Protein AF-A0A9D6BPD6-F1 (afdb_monomer_lite)

Structure (mmCIF, N/CA/C/O backbone):
data_AF-A0A9D6BPD6-F1
#
_entry.id   AF-A0A9D6BPD6-F1
#
loop_
_atom_site.group_PDB
_atom_site.id
_atom_site.type_symbol
_atom_site.label_atom_id
_atom_site.label_alt_id
_atom_site.label_comp_id
_atom_site.label_asym_id
_atom_site.label_entity_id
_atom_site.label_seq_id
_atom_site.pdbx_PDB_ins_code
_atom_site.Cartn_x
_atom_site.Cartn_y
_atom_site.Cartn_z
_atom_site.occupancy
_atom_site.B_iso_or_equiv
_atom_site.auth_seq_id
_atom_site.auth_comp_id
_atom_site.auth_asym_id
_atom_site.auth_atom_id
_atom_site.pdbx_PDB_model_num
ATOM 1 N N . MET A 1 1 ? -12.104 -2.735 9.242 1.00 93.00 1 MET A N 1
ATOM 2 C CA . MET A 1 1 ? -11.491 -2.501 7.920 1.00 93.00 1 MET A CA 1
ATOM 3 C C . MET A 1 1 ? -9.987 -2.687 8.015 1.00 93.00 1 MET A C 1
ATOM 5 O O . MET A 1 1 ? -9.451 -3.487 7.261 1.00 93.00 1 MET A O 1
ATOM 9 N N . THR A 1 2 ? -9.337 -2.048 8.989 1.00 95.31 2 THR A N 1
ATOM 10 C CA . THR A 1 2 ? -7.898 -2.153 9.276 1.00 95.31 2 THR A CA 1
ATOM 11 C C . THR A 1 2 ? -7.405 -3.600 9.330 1.00 95.31 2 THR A C 1
ATOM 13 O O . THR A 1 2 ? -6.454 -3.949 8.641 1.00 95.31 2 THR A O 1
ATOM 16 N N . ASN A 1 3 ? -8.109 -4.479 10.052 1.00 96.00 3 ASN A N 1
ATOM 17 C CA . ASN A 1 3 ? -7.752 -5.904 10.115 1.00 96.00 3 ASN A CA 1
ATOM 18 C C . ASN A 1 3 ? -7.800 -6.601 8.743 1.00 96.00 3 ASN A C 1
ATOM 20 O O . ASN A 1 3 ? -7.027 -7.518 8.503 1.00 96.00 3 ASN A O 1
ATOM 24 N N . GLY A 1 4 ? -8.706 -6.180 7.855 1.00 96.62 4 GLY A N 1
ATOM 25 C CA . GLY A 1 4 ? -8.816 -6.729 6.503 1.00 96.62 4 GLY A CA 1
ATOM 26 C C . GLY A 1 4 ? -7.637 -6.314 5.629 1.00 96.62 4 GLY A C 1
ATOM 27 O O . GLY A 1 4 ? -7.048 -7.164 4.973 1.00 96.62 4 GLY A O 1
ATOM 28 N N . ILE A 1 5 ? -7.241 -5.038 5.690 1.00 96.12 5 ILE A N 1
ATOM 29 C CA . ILE A 1 5 ? -6.043 -4.536 5.002 1.00 96.12 5 ILE A CA 1
ATOM 30 C C . ILE A 1 5 ? -4.803 -5.279 5.512 1.00 96.12 5 ILE A C 1
ATOM 32 O O . ILE A 1 5 ? -4.036 -5.807 4.715 1.00 96.12 5 ILE A O 1
ATOM 36 N N . ALA A 1 6 ? -4.657 -5.410 6.833 1.00 97.50 6 ALA A N 1
ATOM 37 C CA . ALA A 1 6 ? -3.546 -6.145 7.429 1.00 97.50 6 ALA A CA 1
ATOM 38 C C . ALA A 1 6 ? -3.509 -7.616 6.976 1.00 97.50 6 ALA A C 1
ATOM 40 O O . ALA A 1 6 ? -2.457 -8.119 6.591 1.00 97.50 6 ALA A O 1
ATOM 41 N N . ALA A 1 7 ? -4.659 -8.300 6.964 1.00 97.81 7 ALA A N 1
ATOM 42 C CA . ALA A 1 7 ? -4.748 -9.681 6.499 1.00 97.81 7 ALA A CA 1
ATOM 43 C C . ALA A 1 7 ? -4.354 -9.818 5.019 1.00 97.81 7 ALA A C 1
ATOM 45 O O . ALA A 1 7 ? -3.593 -10.720 4.680 1.00 97.81 7 ALA A O 1
ATOM 46 N N . ILE A 1 8 ? -4.817 -8.909 4.154 1.00 97.56 8 ILE A N 1
ATOM 47 C CA . ILE A 1 8 ? -4.456 -8.894 2.729 1.00 97.56 8 ILE A CA 1
ATOM 48 C C . ILE A 1 8 ? -2.946 -8.695 2.560 1.00 97.56 8 ILE A C 1
ATOM 50 O O . ILE A 1 8 ? -2.324 -9.451 1.817 1.00 97.56 8 ILE A O 1
ATOM 54 N N . SER A 1 9 ? -2.339 -7.750 3.282 1.00 97.19 9 SER A N 1
ATOM 55 C CA . SER A 1 9 ? -0.892 -7.510 3.2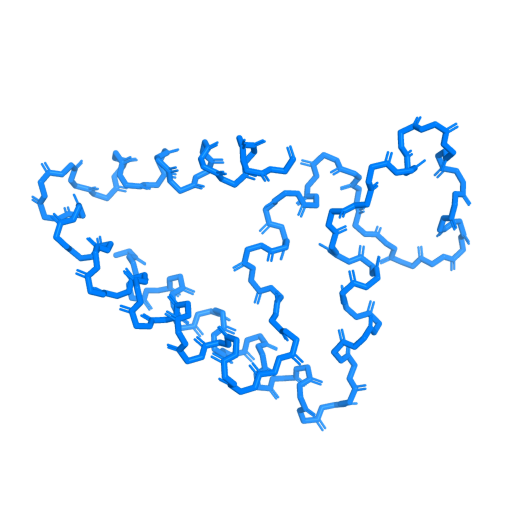28 1.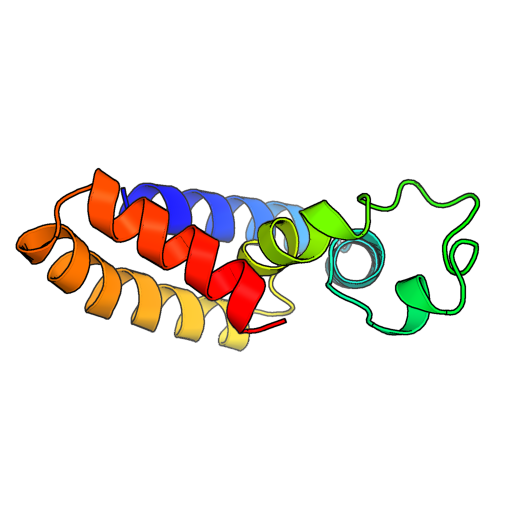00 97.19 9 SER A CA 1
ATOM 56 C C . SER A 1 9 ? -0.076 -8.712 3.702 1.00 97.19 9 SER A C 1
ATOM 58 O O . SER A 1 9 ? 0.921 -9.062 3.073 1.00 97.19 9 SER A O 1
ATOM 60 N N . VAL A 1 10 ? -0.515 -9.394 4.763 1.00 98.06 10 VAL A N 1
ATOM 61 C CA . VAL A 1 10 ? 0.133 -10.627 5.240 1.00 98.06 10 VAL A CA 1
ATOM 62 C C . VAL A 1 10 ? 0.002 -11.750 4.220 1.00 98.06 10 VAL A C 1
ATOM 64 O O . VAL A 1 10 ? 0.998 -12.391 3.903 1.00 98.06 10 VAL A O 1
ATOM 67 N N . VAL A 1 11 ? -1.189 -11.976 3.664 1.00 98.25 11 VAL A N 1
ATOM 68 C CA . VAL A 1 11 ? -1.401 -13.012 2.643 1.00 98.25 11 VAL A CA 1
ATOM 69 C C . VAL A 1 11 ? -0.557 -12.732 1.399 1.00 98.25 11 VAL A C 1
ATOM 71 O O . VAL A 1 11 ? 0.127 -13.634 0.921 1.00 98.25 11 VAL A O 1
ATOM 74 N N . ALA A 1 12 ? -0.541 -11.490 0.910 1.00 97.38 12 ALA A N 1
ATOM 75 C CA . ALA A 1 12 ? 0.280 -11.093 -0.229 1.00 97.38 12 ALA A CA 1
ATOM 76 C C . ALA A 1 12 ? 1.772 -11.334 0.040 1.00 97.38 12 ALA A C 1
ATOM 78 O O . ALA A 1 12 ? 2.455 -11.937 -0.786 1.00 97.38 12 ALA A O 1
ATOM 79 N N . PHE A 1 13 ? 2.269 -10.941 1.217 1.00 97.75 13 PHE A N 1
ATOM 80 C CA . PHE A 1 13 ? 3.651 -11.203 1.610 1.00 97.75 13 PHE A CA 1
ATOM 81 C C . PHE A 1 13 ? 3.965 -12.697 1.682 1.00 97.75 13 PHE A C 1
ATOM 83 O O . PHE A 1 13 ? 4.984 -13.115 1.146 1.00 97.75 13 PHE A O 1
ATOM 90 N N . LEU A 1 14 ? 3.100 -13.514 2.288 1.00 97.94 14 LEU A N 1
ATOM 91 C CA . LEU A 1 14 ? 3.321 -14.958 2.385 1.00 97.94 14 LEU A CA 1
ATOM 92 C C . LEU A 1 14 ? 3.364 -15.621 1.005 1.00 97.94 14 LEU A C 1
ATOM 94 O O . LEU A 1 14 ? 4.223 -16.469 0.773 1.00 97.94 14 LEU A O 1
ATOM 98 N N . ILE A 1 15 ? 2.490 -15.213 0.081 1.00 98.00 15 ILE A N 1
ATOM 99 C CA . ILE A 1 15 ? 2.494 -15.707 -1.302 1.00 98.00 15 ILE A CA 1
ATOM 100 C C . ILE A 1 15 ? 3.801 -15.316 -2.002 1.00 98.00 15 ILE A C 1
ATOM 102 O O . ILE A 1 15 ? 4.463 -16.171 -2.589 1.00 98.00 15 ILE A O 1
ATOM 106 N N . LEU A 1 16 ? 4.207 -14.047 -1.923 1.00 97.31 16 LEU A N 1
ATOM 107 C CA . LEU A 1 16 ? 5.434 -13.563 -2.563 1.00 97.31 16 LEU A CA 1
ATOM 108 C C . LEU A 1 16 ? 6.692 -14.187 -1.952 1.00 97.31 16 LEU A C 1
ATOM 110 O O . LEU A 1 16 ? 7.617 -14.539 -2.680 1.00 97.31 16 LEU A O 1
ATOM 114 N N . TYR A 1 17 ? 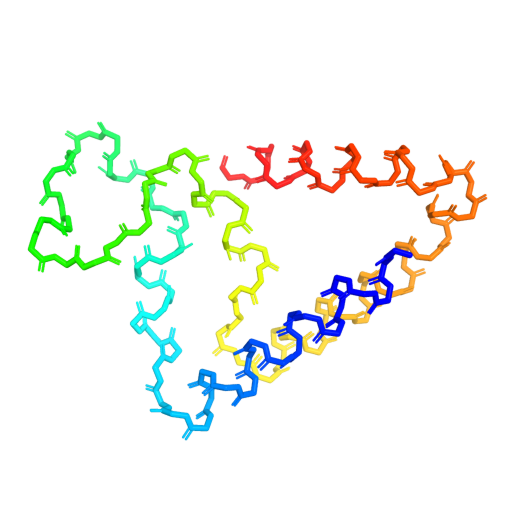6.711 -14.371 -0.633 1.00 97.19 17 TYR A N 1
ATOM 115 C CA . TYR A 1 17 ? 7.803 -15.014 0.088 1.00 97.19 17 TYR A CA 1
ATOM 116 C C . TYR A 1 17 ? 7.922 -16.493 -0.289 1.00 97.19 17 TYR A C 1
ATOM 118 O O . TYR A 1 17 ? 9.003 -16.945 -0.652 1.00 97.19 17 TYR A O 1
ATOM 126 N N . ALA A 1 18 ? 6.810 -17.237 -0.274 1.00 97.44 18 ALA A N 1
ATOM 127 C CA . ALA A 1 18 ? 6.797 -18.661 -0.610 1.00 97.44 18 ALA A CA 1
ATOM 128 C C . ALA A 1 18 ? 7.155 -18.930 -2.079 1.00 97.44 18 ALA A C 1
ATOM 130 O O . ALA A 1 18 ? 7.744 -19.961 -2.391 1.00 97.44 18 ALA A O 1
ATOM 131 N N . THR A 1 19 ? 6.809 -18.008 -2.979 1.00 97.31 19 THR A N 1
ATOM 132 C CA . THR A 1 19 ? 7.137 -18.115 -4.406 1.00 97.31 19 THR A CA 1
ATOM 133 C C . THR A 1 19 ? 8.503 -17.522 -4.756 1.00 97.31 19 THR A C 1
ATOM 135 O O . THR A 1 19 ? 8.949 -17.706 -5.883 1.00 97.31 19 THR A O 1
ATOM 138 N N . GLY A 1 20 ? 9.171 -16.805 -3.846 1.00 96.12 20 GLY A N 1
ATOM 139 C CA . GLY A 1 20 ? 10.449 -16.134 -4.113 1.00 96.12 20 GLY A CA 1
ATOM 140 C C . GLY A 1 20 ? 10.354 -14.907 -5.032 1.00 96.12 20 GLY A C 1
ATOM 141 O O . GLY A 1 20 ? 11.359 -14.499 -5.600 1.00 96.12 20 GLY A O 1
ATOM 142 N N . HIS A 1 21 ? 9.168 -14.310 -5.190 1.00 96.19 21 HIS A N 1
ATOM 143 C CA . HIS A 1 21 ? 8.913 -13.197 -6.119 1.00 96.19 21 HIS A CA 1
ATOM 144 C C . HIS A 1 21 ? 8.854 -11.820 -5.432 1.00 96.19 21 HIS A C 1
ATOM 146 O O . HIS A 1 21 ? 8.297 -10.877 -5.993 1.00 96.19 21 HIS A O 1
ATOM 152 N N . ILE A 1 22 ? 9.401 -11.680 -4.218 1.00 95.62 22 ILE A N 1
ATOM 153 C CA . ILE A 1 22 ? 9.380 -10.410 -3.468 1.00 95.62 22 ILE A CA 1
ATOM 154 C C . ILE A 1 22 ? 10.035 -9.282 -4.269 1.00 95.62 22 ILE A C 1
ATOM 156 O O . ILE A 1 22 ? 9.414 -8.237 -4.461 1.00 95.62 22 ILE A O 1
ATOM 160 N N . ASP A 1 23 ? 11.251 -9.504 -4.772 1.00 94.38 23 ASP A N 1
ATOM 161 C CA . ASP A 1 23 ? 12.006 -8.471 -5.487 1.00 94.38 23 ASP A CA 1
ATOM 162 C C . ASP A 1 23 ? 11.317 -8.088 -6.800 1.00 94.38 23 ASP A C 1
ATOM 164 O O . ASP A 1 23 ? 11.150 -6.907 -7.105 1.00 94.38 23 ASP A O 1
ATOM 168 N N . SER A 1 24 ? 10.820 -9.078 -7.547 1.00 93.00 24 SER A N 1
ATOM 169 C CA . SER A 1 24 ? 10.050 -8.835 -8.770 1.00 93.00 24 SER A CA 1
ATOM 170 C C . SER A 1 24 ? 8.773 -8.042 -8.485 1.00 93.00 24 SER A C 1
ATOM 172 O O . SER A 1 24 ? 8.475 -7.087 -9.196 1.00 93.00 24 SER A O 1
ATOM 174 N N . ALA A 1 25 ? 8.030 -8.379 -7.428 1.00 93.38 25 ALA A N 1
ATOM 175 C CA . ALA A 1 25 ? 6.835 -7.635 -7.045 1.00 93.38 25 ALA A CA 1
ATOM 176 C C . ALA A 1 25 ? 7.167 -6.201 -6.613 1.00 93.38 25 ALA A C 1
ATOM 178 O O . ALA A 1 25 ? 6.456 -5.275 -7.002 1.00 93.38 25 ALA A O 1
ATOM 179 N N . ALA A 1 26 ? 8.261 -5.994 -5.876 1.00 93.06 26 ALA A N 1
ATOM 180 C CA . ALA A 1 26 ? 8.729 -4.662 -5.502 1.00 93.06 26 ALA A CA 1
ATOM 181 C C . ALA A 1 26 ? 9.078 -3.815 -6.736 1.00 93.06 26 ALA A C 1
ATOM 183 O O . ALA A 1 26 ? 8.697 -2.649 -6.804 1.00 93.06 26 ALA A O 1
ATOM 184 N N . VAL A 1 27 ? 9.719 -4.403 -7.750 1.00 92.25 27 VAL A N 1
ATOM 185 C CA . VAL A 1 27 ? 10.024 -3.701 -9.005 1.00 92.25 27 VAL A CA 1
ATOM 186 C C . VAL A 1 27 ? 8.762 -3.407 -9.811 1.00 92.25 27 VAL A C 1
ATOM 188 O O . VAL A 1 27 ? 8.633 -2.299 -10.319 1.00 92.25 27 VAL A O 1
ATOM 191 N N . LEU A 1 28 ? 7.824 -4.353 -9.930 1.00 92.31 28 LEU A N 1
ATOM 192 C CA . LEU A 1 28 ? 6.641 -4.222 -10.795 1.00 92.31 28 LEU A CA 1
ATOM 193 C C . LEU A 1 28 ? 5.523 -3.374 -10.175 1.00 92.31 28 LEU A C 1
ATOM 195 O O . LEU A 1 28 ? 4.894 -2.582 -10.883 1.00 92.31 28 LEU A O 1
ATOM 199 N N . GLY A 1 29 ? 5.291 -3.521 -8.871 1.00 91.19 29 GLY A N 1
ATOM 200 C CA . GLY A 1 29 ? 4.208 -2.879 -8.120 1.00 91.19 29 GLY A CA 1
ATOM 201 C C . GLY A 1 29 ? 4.660 -1.822 -7.108 1.00 91.19 29 GLY A C 1
ATOM 202 O O . GLY A 1 29 ? 3.808 -1.222 -6.454 1.00 91.19 29 GLY A O 1
ATOM 203 N N . GLY A 1 30 ? 5.963 -1.588 -6.955 1.00 90.94 30 GLY A N 1
ATOM 204 C CA . GLY A 1 30 ? 6.491 -0.490 -6.149 1.00 90.94 30 GLY A CA 1
ATOM 205 C C . GLY A 1 30 ? 6.403 0.859 -6.862 1.00 90.94 30 GLY A C 1
ATOM 206 O O . GLY A 1 30 ? 6.369 0.938 -8.093 1.00 90.94 30 GLY A O 1
ATOM 207 N N . PHE A 1 31 ? 6.383 1.930 -6.071 1.00 90.12 31 PHE A N 1
ATOM 208 C CA . PHE A 1 31 ? 6.458 3.292 -6.582 1.00 90.12 31 PHE A CA 1
ATOM 209 C C . PHE A 1 31 ? 7.906 3.636 -6.959 1.00 90.12 31 PHE A C 1
ATOM 211 O O . PHE A 1 31 ? 8.801 3.604 -6.116 1.00 90.12 31 PHE A O 1
ATOM 218 N N . ILE A 1 32 ? 8.141 3.945 -8.239 1.00 90.88 32 ILE A N 1
ATOM 219 C CA . ILE A 1 32 ? 9.459 4.308 -8.779 1.00 90.88 32 ILE A CA 1
ATOM 220 C C . ILE A 1 32 ? 9.317 5.651 -9.517 1.00 90.88 32 ILE A C 1
ATOM 222 O O . ILE A 1 32 ? 8.790 5.658 -10.635 1.00 90.88 32 ILE A O 1
ATOM 226 N N . PRO A 1 33 ? 9.798 6.778 -8.950 1.00 87.62 33 PRO A N 1
ATOM 227 C CA . PRO A 1 33 ? 9.654 8.111 -9.549 1.00 87.62 33 PRO A CA 1
ATOM 228 C C . PRO A 1 33 ? 10.212 8.229 -10.973 1.00 87.62 33 PRO A C 1
ATOM 230 O O . PRO A 1 33 ? 9.665 8.957 -11.799 1.00 87.62 33 PRO A O 1
ATOM 233 N N . ALA A 1 34 ? 11.270 7.474 -11.287 1.00 88.75 34 ALA A N 1
ATOM 234 C CA . ALA A 1 34 ? 11.897 7.473 -12.609 1.00 88.75 34 ALA A CA 1
ATOM 235 C C . ALA A 1 34 ? 10.921 7.107 -13.747 1.00 88.75 34 ALA A C 1
ATOM 237 O O . ALA A 1 34 ? 11.089 7.592 -14.862 1.00 88.75 34 ALA A O 1
ATOM 238 N N . ARG A 1 35 ? 9.842 6.354 -13.466 1.00 85.81 35 ARG A N 1
ATOM 239 C CA . ARG A 1 35 ? 8.807 5.999 -14.458 1.00 85.81 35 ARG A CA 1
ATOM 240 C C . ARG A 1 35 ? 8.042 7.206 -15.020 1.00 85.81 35 ARG A C 1
ATOM 242 O O . ARG A 1 35 ? 7.395 7.078 -16.052 1.00 85.81 35 ARG A O 1
ATOM 249 N N . ILE A 1 36 ? 8.080 8.360 -14.347 1.00 84.56 36 ILE A N 1
ATOM 250 C CA . ILE A 1 36 ? 7.456 9.599 -14.841 1.00 84.56 36 ILE A CA 1
ATOM 251 C C . ILE A 1 36 ? 8.287 10.199 -15.981 1.00 84.56 36 ILE A C 1
ATOM 253 O O . ILE A 1 36 ? 7.731 10.652 -16.978 1.00 84.56 36 ILE A O 1
ATOM 257 N N . GLY A 1 37 ? 9.613 10.209 -15.822 1.00 84.50 37 GLY A N 1
ATOM 258 C CA . GLY A 1 37 ? 10.544 10.719 -16.832 1.00 84.50 37 GLY A CA 1
ATOM 259 C C . GLY A 1 37 ? 10.813 9.715 -17.951 1.00 84.50 37 GLY A C 1
ATOM 260 O O . GLY A 1 37 ? 11.072 10.113 -19.083 1.00 84.50 37 GLY A O 1
ATOM 261 N N . GLU A 1 38 ? 10.696 8.423 -17.646 1.00 86.00 38 GLU A N 1
ATOM 262 C CA . GLU A 1 38 ? 10.949 7.321 -18.572 1.00 86.00 38 GLU A CA 1
ATOM 263 C C . GLU A 1 38 ? 9.771 6.331 -18.556 1.00 86.00 38 GLU A C 1
ATOM 265 O O . GLU A 1 38 ? 9.821 5.307 -17.870 1.00 86.00 38 GLU A O 1
ATOM 270 N N . PRO A 1 39 ? 8.688 6.605 -19.311 1.00 77.69 39 PRO A N 1
ATOM 271 C CA . PRO A 1 39 ? 7.493 5.757 -19.316 1.00 77.69 39 PRO A CA 1
ATOM 272 C C . PRO A 1 39 ? 7.767 4.306 -19.729 1.00 77.69 39 PRO A C 1
ATOM 274 O O . PRO A 1 39 ? 7.081 3.403 -19.258 1.00 77.69 39 PRO A O 1
ATOM 277 N N . GLY A 1 40 ? 8.793 4.090 -20.560 1.00 79.00 40 GLY A N 1
ATOM 278 C CA . GLY A 1 40 ? 9.210 2.770 -21.033 1.00 79.00 40 GLY A CA 1
ATOM 279 C C . GLY A 1 40 ? 10.216 2.042 -20.139 1.00 79.00 40 GLY A C 1
ATOM 280 O O . GLY A 1 40 ? 10.727 0.995 -20.528 1.00 79.00 40 GLY A O 1
ATOM 281 N N . LEU A 1 41 ? 10.517 2.562 -18.940 1.00 84.06 41 LEU A N 1
ATOM 282 C CA . LEU A 1 41 ? 11.517 1.986 -18.028 1.00 84.06 41 LEU A CA 1
ATOM 283 C C . LEU A 1 41 ? 11.255 0.506 -17.697 1.00 84.06 41 LEU A C 1
ATOM 285 O O . LEU A 1 41 ? 12.189 -0.241 -17.420 1.00 84.06 41 LEU A O 1
ATOM 289 N N . LEU A 1 42 ? 9.988 0.085 -17.723 1.00 84.38 42 LEU A N 1
ATOM 290 C CA . LEU A 1 42 ? 9.567 -1.297 -17.477 1.00 84.38 42 LEU A CA 1
ATOM 291 C C . LEU A 1 42 ? 8.771 -1.888 -18.648 1.00 84.38 42 LEU A C 1
ATOM 293 O O . LEU A 1 42 ? 7.974 -2.809 -18.448 1.00 84.38 42 LEU A O 1
ATOM 297 N N . ASP A 1 43 ? 8.964 -1.365 -19.860 1.00 81.62 43 ASP A N 1
ATOM 298 C CA . ASP A 1 43 ? 8.316 -1.916 -21.048 1.00 81.62 43 ASP A CA 1
ATOM 299 C C . ASP A 1 43 ? 8.669 -3.397 -21.228 1.00 81.62 43 ASP A C 1
ATOM 301 O O . ASP A 1 43 ? 9.785 -3.849 -20.969 1.00 81.62 43 ASP A O 1
ATOM 305 N N . GLY A 1 44 ? 7.675 -4.183 -21.646 1.00 79.19 44 GLY A N 1
ATOM 306 C CA . GLY A 1 44 ? 7.797 -5.638 -21.759 1.00 79.19 44 GLY A CA 1
ATOM 307 C C . GLY A 1 44 ? 7.660 -6.393 -20.432 1.00 79.19 44 GLY A C 1
ATOM 308 O O . GLY A 1 44 ? 7.559 -7.620 -20.448 1.00 79.19 44 GLY A O 1
ATOM 309 N N . MET A 1 45 ? 7.581 -5.697 -19.295 1.00 83.00 45 MET A N 1
ATOM 310 C CA . MET A 1 45 ? 7.214 -6.291 -18.013 1.00 83.00 45 MET A CA 1
ATOM 311 C C . MET A 1 45 ? 5.734 -6.028 -17.711 1.00 83.00 45 MET A C 1
ATOM 313 O O . MET A 1 45 ? 5.201 -4.969 -18.033 1.00 83.00 45 MET A O 1
ATOM 317 N N . ALA A 1 46 ? 5.053 -6.971 -17.054 1.00 84.62 46 ALA A N 1
ATOM 318 C CA . ALA A 1 46 ? 3.666 -6.803 -16.602 1.00 84.62 46 ALA A CA 1
ATOM 319 C C . ALA A 1 46 ? 3.578 -5.869 -15.372 1.00 84.62 46 ALA A C 1
ATOM 321 O O . ALA A 1 46 ? 3.080 -6.250 -14.312 1.00 84.62 46 ALA A O 1
ATOM 322 N N . ALA A 1 47 ? 4.140 -4.664 -15.489 1.00 87.94 47 ALA A N 1
ATOM 323 C CA . ALA A 1 47 ? 4.219 -3.677 -14.426 1.00 87.94 47 ALA A CA 1
ATOM 324 C C . ALA A 1 47 ? 2.869 -2.988 -14.198 1.00 87.94 47 ALA A C 1
ATOM 326 O O . ALA A 1 47 ? 2.088 -2.748 -15.120 1.00 87.94 47 ALA A O 1
ATOM 327 N N . VAL A 1 48 ? 2.609 -2.635 -12.942 1.00 88.44 48 VAL A N 1
ATOM 328 C CA . VAL A 1 48 ? 1.405 -1.895 -12.564 1.00 88.44 48 VAL A CA 1
ATOM 329 C C . VAL A 1 48 ? 1.501 -0.460 -13.113 1.00 88.44 48 VAL A C 1
ATOM 331 O O . VAL A 1 48 ? 2.579 0.141 -13.015 1.00 88.44 48 VAL A O 1
ATOM 334 N N . PRO A 1 49 ? 0.408 0.124 -13.652 1.00 87.50 49 PRO A N 1
ATOM 335 C CA . PRO A 1 49 ? 0.398 1.517 -14.090 1.00 87.50 49 PRO A CA 1
ATOM 336 C C . PRO A 1 49 ? 0.865 2.462 -12.983 1.00 87.50 49 PRO A C 1
ATOM 338 O O . PRO A 1 49 ? 0.456 2.315 -11.831 1.00 87.50 49 PRO A O 1
ATOM 341 N N . PHE A 1 50 ? 1.675 3.463 -13.336 1.00 87.44 50 PHE A N 1
ATOM 342 C CA . PHE A 1 50 ? 2.309 4.370 -12.372 1.00 87.44 50 PHE A CA 1
ATOM 343 C C . PHE A 1 50 ? 1.326 4.946 -11.336 1.00 87.44 50 PHE A C 1
ATOM 345 O O . PHE A 1 50 ? 1.596 4.891 -10.143 1.00 87.44 50 PHE A O 1
ATOM 352 N N . TRP A 1 51 ? 0.147 5.409 -11.755 1.00 87.31 51 TRP A N 1
ATOM 353 C CA . TRP A 1 51 ? -0.851 6.013 -10.861 1.00 87.31 51 TRP A CA 1
ATOM 354 C C . TRP A 1 51 ? -1.460 5.043 -9.830 1.00 87.31 51 TRP A C 1
ATOM 356 O O . TRP A 1 51 ? -2.048 5.492 -8.846 1.00 87.31 51 TRP A O 1
ATOM 366 N N . LEU A 1 52 ? -1.336 3.729 -10.041 1.00 90.69 52 LEU A N 1
ATOM 367 C CA . LEU A 1 52 ? -1.799 2.697 -9.112 1.00 90.69 52 LEU A CA 1
ATOM 368 C C . LEU A 1 52 ? -0.661 2.187 -8.209 1.00 90.69 52 LEU A C 1
ATOM 370 O O . LEU A 1 52 ? -0.934 1.587 -7.169 1.00 90.69 52 LEU A O 1
ATOM 374 N N . THR A 1 53 ? 0.600 2.482 -8.552 1.00 91.75 53 THR A N 1
ATOM 375 C CA . THR A 1 53 ? 1.764 2.080 -7.745 1.00 91.75 53 THR A CA 1
ATOM 376 C C . THR A 1 53 ? 1.750 2.590 -6.300 1.00 91.75 53 THR A C 1
ATOM 378 O O . THR A 1 53 ? 2.110 1.791 -5.435 1.00 91.75 53 THR A O 1
ATOM 381 N N . PRO A 1 54 ? 1.245 3.807 -5.978 1.00 92.62 54 PRO A N 1
ATOM 382 C CA . PRO A 1 54 ? 1.104 4.243 -4.588 1.00 92.62 54 PRO A CA 1
ATOM 383 C C . PRO A 1 54 ? 0.189 3.341 -3.761 1.00 92.62 54 PRO A C 1
ATOM 385 O O . PRO A 1 54 ? 0.387 3.180 -2.565 1.00 92.62 54 PRO A O 1
ATOM 388 N N . ILE A 1 55 ? -0.812 2.718 -4.388 1.00 93.94 55 ILE A N 1
ATOM 389 C CA . ILE A 1 55 ? -1.714 1.791 -3.704 1.00 93.94 55 ILE A CA 1
ATOM 390 C C . ILE A 1 55 ? -1.078 0.409 -3.602 1.00 93.94 55 ILE A C 1
ATOM 392 O O . ILE A 1 55 ? -1.066 -0.176 -2.520 1.00 93.94 55 ILE A O 1
ATOM 396 N N . THR A 1 56 ? -0.515 -0.126 -4.687 1.00 93.88 56 THR A N 1
ATOM 397 C CA . THR A 1 56 ? 0.065 -1.478 -4.661 1.00 93.88 56 THR A CA 1
ATOM 398 C C . THR A 1 56 ? 1.279 -1.579 -3.741 1.00 93.88 56 THR A C 1
ATOM 400 O O . THR A 1 56 ? 1.446 -2.601 -3.073 1.00 93.88 56 THR A O 1
ATOM 403 N N . CYS A 1 57 ? 2.077 -0.515 -3.610 1.00 92.88 57 CYS A N 1
ATOM 404 C CA . CYS A 1 57 ? 3.233 -0.511 -2.718 1.00 92.88 57 CYS A CA 1
ATOM 405 C C . CYS A 1 57 ? 2.853 -0.594 -1.230 1.00 92.88 57 CYS A C 1
ATOM 407 O O . CYS A 1 57 ? 3.657 -1.070 -0.438 1.00 92.88 57 CYS A O 1
ATOM 409 N N . THR A 1 58 ? 1.626 -0.228 -0.838 1.00 94.75 58 THR A N 1
ATOM 410 C CA . THR A 1 58 ? 1.163 -0.378 0.558 1.00 94.75 58 THR A CA 1
ATOM 411 C C . THR A 1 58 ? 0.959 -1.836 0.994 1.00 94.75 58 THR A C 1
ATOM 413 O O . THR A 1 58 ? 0.845 -2.124 2.188 1.00 94.75 58 THR A O 1
ATOM 416 N N . VAL A 1 59 ? 0.886 -2.767 0.037 1.00 95.25 59 VAL A N 1
ATOM 417 C CA . VAL A 1 59 ? 0.625 -4.196 0.274 1.00 95.25 59 VAL A CA 1
ATOM 418 C C . VAL A 1 59 ? 1.899 -5.032 0.104 1.00 95.25 59 VAL A C 1
ATOM 420 O O . VAL A 1 59 ? 2.052 -6.075 0.743 1.00 95.25 59 VAL A O 1
ATOM 423 N N . ILE A 1 60 ? 2.846 -4.574 -0.719 1.00 95.69 60 ILE A N 1
ATOM 424 C CA . ILE A 1 60 ? 4.089 -5.288 -1.034 1.00 95.69 60 ILE A CA 1
ATOM 425 C C . ILE A 1 60 ? 5.144 -5.002 0.040 1.00 95.69 60 ILE A C 1
ATOM 427 O O . ILE A 1 60 ? 5.519 -3.857 0.268 1.00 95.69 60 ILE A O 1
ATOM 431 N N . HIS A 1 61 ? 5.654 -6.053 0.685 1.00 96.81 61 HIS A N 1
ATOM 432 C CA . HIS A 1 61 ? 6.636 -5.942 1.767 1.00 96.81 61 HIS A CA 1
ATOM 433 C C . HIS A 1 61 ? 7.898 -6.752 1.451 1.00 96.81 61 HIS A C 1
ATOM 435 O O . HIS A 1 61 ? 7.818 -7.889 0.995 1.00 96.81 61 HIS A O 1
ATOM 441 N N . ALA A 1 62 ? 9.065 -6.174 1.742 1.00 93.38 62 ALA A N 1
ATOM 442 C CA . ALA A 1 62 ? 10.369 -6.732 1.360 1.00 93.38 62 ALA A CA 1
ATOM 443 C C . ALA A 1 62 ? 10.947 -7.785 2.333 1.00 93.38 62 ALA A C 1
ATOM 445 O O . ALA A 1 62 ? 11.975 -8.390 2.049 1.00 93.38 62 ALA A O 1
ATOM 446 N N . GLY A 1 63 ? 10.332 -8.011 3.500 1.00 94.94 63 GLY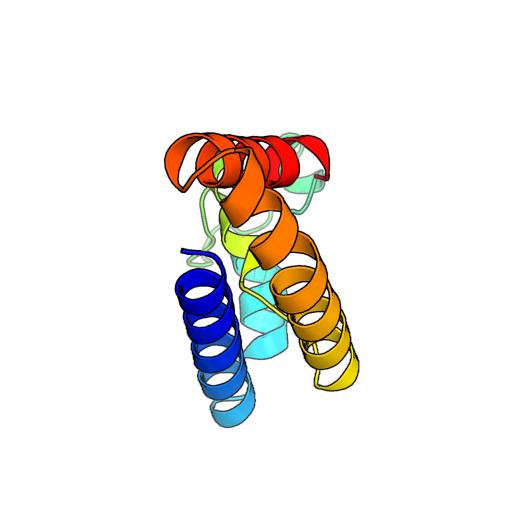 A N 1
ATOM 447 C CA . GLY A 1 63 ? 10.858 -8.975 4.471 1.00 94.94 63 GLY A CA 1
ATOM 448 C C . GLY A 1 63 ? 10.109 -9.016 5.800 1.00 94.94 63 GLY A C 1
ATOM 449 O O . GLY A 1 63 ? 9.267 -8.164 6.083 1.00 94.94 63 GLY A O 1
ATOM 450 N N . TRP A 1 64 ? 10.460 -9.996 6.638 1.00 96.69 64 TRP A N 1
ATOM 451 C CA . TRP A 1 64 ? 9.781 -10.293 7.906 1.00 96.69 64 TRP A CA 1
ATOM 452 C C . TRP A 1 64 ? 9.738 -9.115 8.881 1.00 96.69 64 TRP A C 1
ATOM 454 O O . TRP A 1 64 ? 8.676 -8.789 9.402 1.00 96.69 64 TRP A O 1
ATOM 464 N N . MET A 1 65 ? 10.871 -8.442 9.103 1.00 97.38 65 MET A N 1
ATOM 465 C CA . MET A 1 65 ? 10.916 -7.273 9.989 1.00 97.38 65 MET A CA 1
ATOM 466 C C . MET A 1 65 ? 10.067 -6.123 9.436 1.00 97.38 65 MET A C 1
ATOM 468 O O . MET A 1 65 ? 9.349 -5.468 10.188 1.00 97.38 65 MET A O 1
ATOM 472 N N . HIS A 1 66 ? 10.110 -5.923 8.115 1.00 96.44 66 HIS A N 1
ATOM 473 C CA . HIS A 1 66 ? 9.376 -4.858 7.448 1.00 96.44 66 HIS A CA 1
ATOM 474 C C . HIS A 1 66 ? 7.860 -5.060 7.587 1.00 96.44 66 HIS A C 1
ATOM 476 O O . HIS A 1 66 ? 7.155 -4.138 7.999 1.00 96.44 66 HIS A O 1
ATOM 482 N N . ILE A 1 67 ? 7.352 -6.269 7.326 1.00 97.38 67 ILE A N 1
ATOM 483 C CA . ILE A 1 67 ? 5.923 -6.546 7.498 1.00 97.38 67 ILE A CA 1
ATOM 484 C C . ILE A 1 67 ? 5.502 -6.554 8.969 1.00 97.38 67 ILE A C 1
ATOM 486 O O . ILE A 1 67 ? 4.453 -6.006 9.294 1.00 97.38 67 ILE A O 1
ATOM 490 N N . ALA A 1 68 ? 6.312 -7.107 9.875 1.00 97.88 68 ALA A N 1
ATOM 491 C CA . ALA A 1 68 ? 5.968 -7.167 11.293 1.00 97.88 68 ALA A CA 1
ATOM 492 C C . ALA A 1 68 ? 5.748 -5.767 11.885 1.00 97.88 68 ALA A C 1
ATOM 494 O O . ALA A 1 68 ? 4.727 -5.528 12.530 1.00 97.88 68 ALA A O 1
ATOM 495 N N . PHE A 1 69 ? 6.656 -4.823 11.611 1.00 97.81 69 PHE A N 1
ATOM 496 C CA . PHE A 1 69 ? 6.513 -3.443 12.078 1.00 97.81 69 PHE A CA 1
ATOM 497 C C . PHE A 1 69 ? 5.331 -2.722 11.426 1.00 97.81 69 PHE A C 1
ATOM 499 O O . PHE A 1 69 ? 4.571 -2.056 12.128 1.00 97.81 69 PHE A O 1
ATOM 506 N N . ASN A 1 70 ? 5.122 -2.884 10.116 1.00 96.75 70 ASN A N 1
ATOM 507 C CA . ASN A 1 70 ? 3.982 -2.258 9.441 1.00 96.75 70 ASN A CA 1
ATOM 508 C C . ASN A 1 70 ? 2.647 -2.775 9.975 1.00 96.75 70 ASN A C 1
ATOM 510 O O . ASN A 1 70 ? 1.752 -1.980 10.241 1.00 96.75 70 ASN A O 1
ATOM 514 N N . MET A 1 71 ? 2.514 -4.084 10.195 1.00 97.56 71 MET A N 1
ATOM 515 C CA . MET A 1 71 ? 1.285 -4.656 10.744 1.00 97.56 71 MET A CA 1
ATOM 516 C C . MET A 1 71 ? 1.077 -4.261 12.204 1.00 97.56 71 MET A C 1
ATOM 518 O O . MET A 1 71 ? -0.055 -3.970 12.587 1.00 97.56 71 MET A O 1
ATOM 522 N N . LEU A 1 72 ? 2.148 -4.187 13.004 1.00 97.44 72 LEU A N 1
ATOM 523 C CA . LEU A 1 72 ? 2.079 -3.668 14.369 1.00 97.44 72 LEU A CA 1
ATOM 524 C C . LEU A 1 72 ? 1.51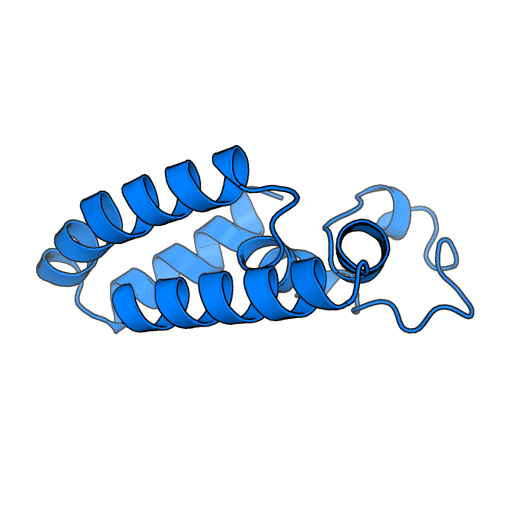2 -2.245 14.369 1.00 97.44 72 LEU A C 1
ATOM 526 O O . LEU A 1 72 ? 0.519 -1.990 15.046 1.00 97.44 72 LEU A O 1
ATOM 530 N N . MET A 1 73 ? 2.084 -1.345 13.566 1.00 96.69 73 MET A N 1
ATOM 531 C CA . MET A 1 73 ? 1.638 0.047 13.487 1.00 96.69 73 MET A CA 1
ATOM 532 C C . MET A 1 73 ? 0.230 0.171 12.898 1.00 96.69 73 MET A C 1
ATOM 534 O O . MET A 1 73 ? -0.614 0.864 13.465 1.00 96.69 73 MET A O 1
ATOM 538 N N . LEU A 1 74 ? -0.064 -0.533 11.803 1.00 96.44 74 LEU A N 1
ATOM 539 C CA . LEU A 1 74 ? -1.366 -0.490 11.140 1.00 96.44 74 LEU A CA 1
ATOM 540 C C . LEU A 1 74 ? -2.475 -1.002 12.058 1.00 96.44 74 LEU A C 1
ATOM 542 O O . LEU A 1 74 ? -3.506 -0.352 12.187 1.00 96.44 74 LEU A O 1
ATOM 546 N N . VAL A 1 75 ? -2.289 -2.146 12.717 1.00 97.19 75 VAL A N 1
ATOM 547 C CA . VAL A 1 75 ? -3.322 -2.714 13.591 1.00 97.19 75 VAL A CA 1
ATOM 548 C C . VAL A 1 75 ? -3.438 -1.916 14.887 1.00 97.19 75 VAL A C 1
ATOM 550 O O . VAL A 1 75 ? -4.558 -1.670 15.335 1.00 97.19 75 VAL A O 1
ATOM 553 N N . PHE A 1 76 ? -2.324 -1.479 15.479 1.00 96.31 76 PHE A N 1
ATOM 554 C CA . PHE A 1 76 ? -2.349 -0.709 16.721 1.00 96.31 76 PHE A CA 1
ATOM 555 C C . PHE A 1 76 ? -2.960 0.681 16.510 1.00 96.31 76 PHE A C 1
ATOM 557 O O . PHE A 1 76 ? -3.968 1.007 17.136 1.00 96.31 76 PHE A O 1
ATOM 564 N N . CYS A 1 77 ? -2.417 1.481 15.590 1.00 96.56 77 CYS A N 1
ATOM 565 C CA . CYS A 1 77 ? -2.903 2.835 15.324 1.00 96.56 77 CYS A CA 1
ATOM 566 C C . CYS A 1 77 ? -4.201 2.820 14.513 1.00 96.56 77 CYS A C 1
ATOM 568 O O . CYS A 1 77 ? -5.169 3.488 14.871 1.00 96.56 77 CYS A O 1
ATOM 570 N N . GLY A 1 78 ? -4.262 2.028 13.443 1.00 95.38 78 GLY A N 1
ATOM 571 C CA . GLY A 1 78 ? -5.393 2.024 12.515 1.00 95.38 78 GLY A CA 1
ATOM 572 C C . GLY A 1 78 ? -6.697 1.535 13.139 1.00 95.38 78 GLY A C 1
ATOM 573 O O . GLY A 1 78 ? -7.763 1.954 12.699 1.00 95.38 78 GLY A O 1
ATOM 574 N N . ARG A 1 79 ? -6.666 0.699 14.188 1.00 95.88 79 ARG A N 1
ATOM 575 C CA . ARG A 1 79 ? -7.889 0.352 14.936 1.00 95.88 79 ARG A CA 1
ATOM 576 C C . ARG A 1 79 ? -8.404 1.515 15.779 1.00 95.88 79 ARG A C 1
ATOM 578 O O . ARG A 1 79 ? -9.614 1.698 15.845 1.00 95.88 79 ARG A O 1
ATOM 585 N N . GLN A 1 80 ? -7.513 2.293 16.395 1.00 97.00 80 GLN A N 1
ATOM 586 C CA . GLN A 1 80 ? -7.911 3.483 17.156 1.00 97.00 80 GLN A CA 1
ATOM 587 C C . GLN A 1 80 ? -8.451 4.568 16.223 1.00 97.00 80 GLN A C 1
ATOM 589 O O . GLN A 1 80 ? -9.493 5.155 16.494 1.00 97.00 80 GLN A O 1
ATOM 594 N N . VAL A 1 81 ? -7.802 4.766 15.074 1.00 96.38 81 VAL A N 1
ATOM 595 C CA . VAL A 1 81 ? -8.287 5.682 14.035 1.00 96.38 81 VAL A CA 1
ATOM 596 C C . VAL A 1 81 ? -9.643 5.224 13.487 1.00 96.38 81 VAL A C 1
ATOM 598 O O . VAL A 1 81 ? -10.561 6.037 13.417 1.00 96.38 81 VAL A O 1
ATOM 601 N N . GLU A 1 82 ? -9.821 3.931 13.187 1.00 97.12 82 GLU A N 1
ATOM 602 C CA . GLU A 1 82 ? -11.110 3.379 12.730 1.00 97.12 82 GLU A CA 1
ATOM 603 C C . GLU A 1 82 ? -12.218 3.530 13.773 1.00 97.12 82 GLU A C 1
ATOM 605 O O . GLU A 1 82 ? -13.370 3.747 13.403 1.00 97.12 82 GLU A O 1
ATOM 610 N N . HIS A 1 83 ? -11.888 3.480 15.064 1.00 96.88 83 HIS A N 1
ATOM 611 C CA . HIS A 1 83 ? -12.851 3.728 16.133 1.00 96.88 83 HIS A CA 1
ATOM 612 C C . HIS A 1 83 ? -13.333 5.190 16.167 1.00 96.88 83 HIS A C 1
ATOM 614 O O . HIS A 1 83 ? -14.505 5.436 16.435 1.00 96.88 83 HIS A O 1
ATOM 620 N N . VAL A 1 84 ? -12.455 6.156 15.874 1.00 97.44 84 VAL A N 1
ATOM 621 C CA . VAL A 1 84 ? -12.776 7.596 15.910 1.00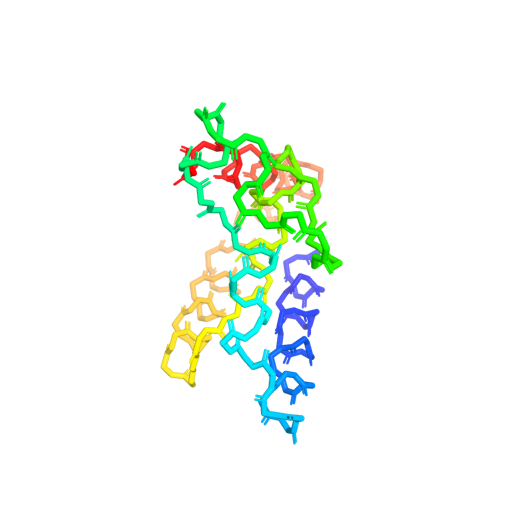 97.44 84 VAL A CA 1
ATOM 622 C C . VAL A 1 84 ? -13.410 8.087 14.604 1.00 97.44 84 VAL A C 1
ATOM 624 O O . VAL A 1 84 ? -14.401 8.809 14.632 1.00 97.44 84 VAL A O 1
ATOM 627 N N . LEU A 1 85 ? -12.850 7.704 13.454 1.00 96.19 85 LEU A N 1
ATOM 628 C CA . LEU A 1 85 ? -13.251 8.197 12.127 1.00 96.19 85 LEU A CA 1
ATOM 629 C C . LEU A 1 85 ? -14.227 7.265 11.395 1.00 96.19 85 LEU A C 1
ATOM 631 O O . LEU A 1 85 ? -14.723 7.592 10.313 1.00 96.19 85 LEU A O 1
ATOM 635 N N . GLY A 1 86 ? -14.471 6.074 11.940 1.00 96.44 86 GLY A N 1
ATOM 636 C CA . GLY A 1 86 ? -15.204 5.020 11.255 1.00 96.44 86 GLY A CA 1
ATOM 637 C C . GLY A 1 86 ? -14.446 4.448 10.052 1.00 96.44 86 GLY A C 1
ATOM 638 O O . GLY A 1 86 ? -13.324 4.834 9.711 1.00 96.44 86 GLY A O 1
ATOM 639 N N . LYS A 1 87 ? -15.098 3.508 9.362 1.00 94.62 87 LYS A N 1
ATOM 640 C CA . LYS A 1 87 ? -14.528 2.813 8.194 1.00 94.62 87 LYS A CA 1
ATOM 641 C C . LYS A 1 87 ? -14.225 3.769 7.038 1.00 94.62 87 LYS A C 1
ATOM 643 O O . LYS A 1 87 ? -13.142 3.705 6.474 1.00 94.62 87 LYS A O 1
ATOM 648 N N . GLY A 1 88 ? -15.165 4.657 6.707 1.00 96.00 88 GLY A N 1
ATOM 649 C CA . GLY A 1 88 ? -15.042 5.569 5.564 1.00 96.00 88 GLY A CA 1
ATOM 650 C C . GLY A 1 88 ? -13.916 6.589 5.727 1.00 96.00 88 GLY A C 1
ATOM 651 O O . GLY A 1 88 ? -13.079 6.717 4.838 1.00 96.00 88 GLY A O 1
ATOM 652 N N . GLY A 1 89 ? -13.841 7.257 6.885 1.00 96.50 89 GLY A N 1
ATOM 653 C CA . GLY A 1 89 ? -12.768 8.215 7.165 1.00 96.50 89 GLY A CA 1
ATOM 654 C C . GLY A 1 89 ? -11.390 7.553 7.200 1.00 96.50 89 GLY A C 1
ATOM 655 O O . GLY A 1 89 ? -10.433 8.084 6.646 1.00 96.50 89 GLY A O 1
ATOM 656 N N . THR A 1 90 ? -11.302 6.343 7.757 1.00 96.44 90 THR A N 1
ATOM 657 C CA . THR A 1 90 ? -10.048 5.573 7.766 1.00 96.44 90 THR A CA 1
ATOM 658 C C . THR A 1 90 ? -9.642 5.122 6.366 1.00 96.44 90 THR A C 1
ATOM 660 O O . THR A 1 90 ? -8.457 5.133 6.053 1.00 96.44 90 THR A O 1
ATOM 663 N N . LEU A 1 91 ? -10.598 4.747 5.506 1.00 95.38 91 LEU A N 1
ATOM 664 C CA . LEU A 1 91 ? -10.309 4.367 4.120 1.00 95.38 91 LEU A CA 1
ATOM 665 C C . LEU A 1 91 ? -9.769 5.559 3.332 1.00 95.38 91 LEU A C 1
ATOM 667 O O . LEU A 1 91 ? -8.778 5.427 2.620 1.00 95.38 91 LEU A O 1
ATOM 671 N N . LEU A 1 92 ? -10.402 6.723 3.492 1.00 96.88 92 LEU A N 1
ATOM 672 C CA . LEU A 1 92 ? -9.946 7.959 2.869 1.00 96.88 92 LEU A CA 1
ATOM 673 C C . LEU A 1 92 ? -8.538 8.312 3.347 1.00 96.88 92 LEU A C 1
ATOM 675 O O . LEU A 1 92 ? -7.687 8.609 2.517 1.00 96.88 92 LEU A O 1
ATOM 679 N N . LEU A 1 93 ? -8.273 8.221 4.653 1.00 95.81 93 LEU A N 1
ATOM 680 C CA . LEU A 1 93 ? -6.943 8.473 5.205 1.00 95.81 93 LEU A CA 1
ATOM 681 C C . LEU A 1 93 ? -5.901 7.487 4.666 1.00 95.81 93 LEU A C 1
ATOM 683 O O . LEU A 1 93 ? -4.792 7.894 4.344 1.00 95.81 93 LEU A O 1
ATOM 687 N N . TYR A 1 94 ? -6.257 6.209 4.537 1.00 95.56 94 TYR A N 1
ATOM 688 C CA . TYR A 1 94 ? -5.374 5.187 3.982 1.00 95.56 94 TYR A CA 1
ATOM 689 C C . TYR A 1 94 ? -5.016 5.478 2.519 1.00 95.56 94 TYR A C 1
ATOM 691 O O . TYR A 1 94 ? -3.840 5.482 2.169 1.00 95.56 94 TYR A O 1
ATOM 699 N N . VAL A 1 95 ? -6.010 5.787 1.679 1.00 95.56 95 VAL A N 1
ATOM 700 C CA . VAL A 1 95 ? -5.793 6.119 0.261 1.00 95.56 95 VAL A CA 1
ATOM 701 C C . VAL A 1 95 ? -5.025 7.433 0.117 1.00 95.56 95 VAL A C 1
ATOM 703 O O . VAL A 1 95 ? -4.037 7.485 -0.605 1.00 95.56 95 VAL A O 1
ATOM 706 N N . ALA A 1 96 ? -5.428 8.488 0.826 1.00 96.56 96 ALA A N 1
ATOM 707 C CA . ALA A 1 96 ? -4.739 9.775 0.785 1.00 96.56 96 ALA A CA 1
ATOM 708 C C . ALA A 1 96 ? -3.289 9.660 1.281 1.00 96.56 96 ALA A C 1
ATOM 710 O O . ALA A 1 96 ? -2.388 10.228 0.673 1.00 96.56 96 ALA A O 1
ATOM 711 N N . GLY A 1 97 ? -3.056 8.887 2.345 1.00 94.69 97 GLY A N 1
ATOM 712 C CA . GLY A 1 97 ? -1.720 8.601 2.861 1.00 94.69 97 GLY A CA 1
ATOM 713 C C . GLY A 1 97 ? -0.861 7.826 1.864 1.00 94.69 97 GLY A C 1
ATOM 714 O O . GLY A 1 97 ? 0.303 8.167 1.689 1.00 94.69 97 GLY A O 1
ATOM 715 N N . ALA A 1 98 ? -1.436 6.845 1.162 1.00 94.06 98 ALA A N 1
ATOM 716 C CA . ALA A 1 98 ? -0.739 6.092 0.122 1.00 94.06 98 ALA A CA 1
ATOM 717 C C . ALA A 1 98 ? -0.214 7.008 -0.995 1.00 94.06 98 ALA A C 1
ATOM 719 O O . ALA A 1 98 ? 0.956 6.930 -1.355 1.00 94.06 98 ALA A O 1
ATOM 720 N N . TYR A 1 99 ? -1.050 7.927 -1.489 1.00 93.06 99 TYR A N 1
ATOM 721 C CA . TYR A 1 99 ? -0.645 8.907 -2.501 1.00 93.06 99 TYR A CA 1
ATOM 722 C C . TYR A 1 99 ? 0.275 10.010 -1.964 1.00 93.06 99 TYR A C 1
ATOM 724 O O . TYR A 1 99 ? 1.104 10.506 -2.714 1.00 93.06 99 TYR A O 1
ATOM 732 N N . GLY A 1 100 ? 0.130 10.416 -0.699 1.00 92.12 100 GLY A N 1
ATOM 733 C CA . GLY A 1 100 ? 0.920 11.502 -0.108 1.00 92.12 100 GLY A CA 1
ATOM 734 C C . GLY A 1 100 ? 2.304 11.090 0.401 1.00 92.12 100 GLY A C 1
ATOM 735 O O . GLY A 1 100 ? 3.151 11.955 0.599 1.00 92.12 100 GLY A O 1
ATOM 736 N N . ALA A 1 101 ? 2.528 9.798 0.649 1.00 86.88 101 ALA A N 1
ATOM 737 C CA . ALA A 1 101 ? 3.816 9.268 1.098 1.00 86.88 101 ALA A CA 1
ATOM 738 C C . ALA A 1 101 ? 4.754 8.865 -0.055 1.00 86.88 101 ALA A C 1
ATOM 740 O O . ALA A 1 101 ? 5.924 8.585 0.206 1.00 86.88 101 ALA A O 1
ATOM 741 N N . CYS A 1 102 ? 4.234 8.801 -1.286 1.00 77.81 102 CYS A N 1
ATOM 742 C CA . CYS A 1 102 ? 4.979 8.448 -2.495 1.00 77.81 102 CYS A CA 1
ATOM 743 C C . CYS A 1 102 ? 5.575 9.684 -3.175 1.00 77.81 102 CYS A C 1
ATOM 745 O O . CYS A 1 102 ? 4.857 10.702 -3.290 1.00 77.81 102 CYS A O 1
#

pLDDT: mean 93.28, std 5.09, range [77.69, 98.25]

Radius of gyration: 14.59 Å; chains: 1; bounding box: 27×30×39 Å

Secondary structure (DSSP, 8-state):
-HHHHHHHHHHHHHHHHHHT-HHHHHHHHS--THHHH-TTTTTTS-PPPGGGHHHHTTT--SSHHHHHHHHHHHHHHHHHHHHHHHHHHHHHHHHHHHHH--

Foldseek 3Di:
DLVVLLVLLVVVAVVCVVVVCLVVLCVQQAADPVCVVPVCPPPPHNHDPNVCSLVSNLSRANDDVRSVVSSCCSVVVVVVVCVVLNPVRSVVVSVVCSVVVD

Sequence (102 aa):
MTNGIAAISVVAFLILYATGHIDSAAVLGGFIPARIGEPGLLDGMAAVPFWLTPITCTVIHAGWMHIAFNMLMLVFCGRQVEHVLGKGGTLLLYVAGAYGAC